Protein AF-A0AA42W8I4-F1 (afdb_monomer)

pLDDT: mean 89.73, std 11.87, range [56.81, 98.56]

Nearest PDB structures (foldseek):
  8z4g-assembly1_1  TM=4.473E-01  e=5.364E+00  Vibrio alginolyticus
  3nfg-assembly3_E  TM=3.066E-01  e=3.521E+00  Nakaseomyces glabratus
  6u2l-assembly1_A  TM=3.227E-01  e=6.822E+00  Homo sapiens

Foldseek 3Di:
DDDKDKDKDKDWPPVVQDWDWDPDPPDPDRDTHTDDGTDMDIDMDIGD

Structure (mmCIF, N/CA/C/O backbone):
data_AF-A0AA42W8I4-F1
#
_entry.id   AF-A0AA42W8I4-F1
#
loop_
_atom_site.group_PDB
_atom_site.id
_atom_site.type_symbol
_atom_site.label_atom_id
_atom_site.label_alt_id
_atom_site.label_comp_id
_atom_site.label_asym_id
_atom_site.label_entity_id
_atom_site.label_seq_id
_atom_site.pdbx_PDB_ins_code
_atom_site.Cartn_x
_atom_site.Cartn_y
_atom_site.Cartn_z
_atom_site.occupancy
_atom_site.B_iso_or_equiv
_atom_site.auth_seq_id
_atom_site.auth_comp_id
_atom_site.auth_asym_id
_atom_site.auth_atom_id
_atom_site.pdbx_PDB_model_num
ATOM 1 N N . MET A 1 1 ? -22.393 3.721 29.298 1.00 66.31 1 MET A N 1
ATOM 2 C CA . MET A 1 1 ? -21.209 3.263 28.536 1.00 66.31 1 MET A CA 1
ATOM 3 C C . MET A 1 1 ? -21.392 3.705 27.095 1.00 66.31 1 MET A C 1
ATOM 5 O O . MET A 1 1 ? -22.439 3.405 26.538 1.00 66.31 1 MET A O 1
ATOM 9 N N . ARG A 1 2 ? -20.456 4.467 26.521 1.00 71.94 2 ARG A N 1
ATOM 10 C CA . ARG A 1 2 ? -20.492 4.849 25.100 1.00 71.94 2 ARG A CA 1
ATOM 11 C C . ARG A 1 2 ? -19.665 3.810 24.338 1.00 71.94 2 ARG A C 1
ATOM 13 O O . ARG A 1 2 ? -18.549 3.528 24.759 1.00 71.94 2 ARG A O 1
ATOM 20 N N . SER A 1 3 ? -20.231 3.164 23.319 1.00 79.94 3 SER A N 1
ATOM 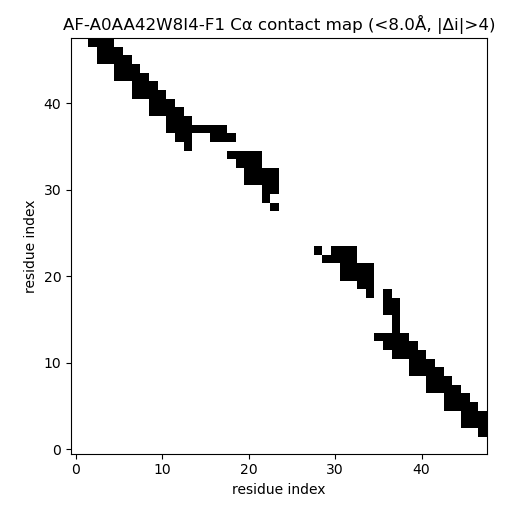21 C CA . SER A 1 3 ? -19.477 2.205 22.503 1.00 79.94 3 SER A CA 1
ATOM 22 C C . SER A 1 3 ? -18.569 2.964 21.538 1.00 79.94 3 SER A C 1
ATOM 24 O O . SER A 1 3 ? -19.048 3.877 20.864 1.00 79.94 3 SER A O 1
ATOM 26 N N . GLY A 1 4 ? -17.294 2.580 21.464 1.00 88.75 4 GLY A N 1
ATOM 27 C CA . GLY A 1 4 ? -16.377 3.083 20.443 1.00 88.75 4 GLY A CA 1
ATOM 28 C C . GLY A 1 4 ? -16.625 2.454 19.069 1.00 88.75 4 GLY A C 1
ATOM 29 O O . GLY A 1 4 ? -17.349 1.462 18.946 1.00 88.75 4 GLY A O 1
ATOM 30 N N . CYS A 1 5 ? -16.020 3.032 18.034 1.00 96.00 5 CYS A N 1
ATOM 31 C CA . CYS A 1 5 ? -16.120 2.570 16.647 1.00 96.00 5 CYS A CA 1
ATOM 32 C C . CYS A 1 5 ? -14.756 2.081 16.143 1.00 96.00 5 CYS A C 1
ATOM 34 O O . CYS A 1 5 ? -13.731 2.693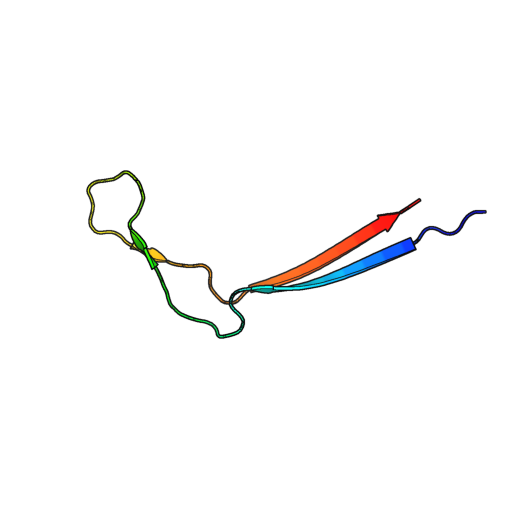 16.438 1.00 96.00 5 CYS A O 1
ATOM 36 N N . ILE A 1 6 ? -14.738 0.996 15.360 1.00 96.94 6 ILE A N 1
ATOM 37 C CA . ILE A 1 6 ? -13.540 0.514 14.660 1.00 96.94 6 ILE A CA 1
ATOM 38 C C . ILE A 1 6 ? -13.722 0.728 13.159 1.00 96.94 6 ILE A C 1
ATOM 40 O O . ILE A 1 6 ? -14.689 0.252 12.570 1.00 96.94 6 ILE A O 1
ATOM 44 N N . THR A 1 7 ? -12.744 1.371 12.526 1.00 97.81 7 THR A N 1
ATOM 45 C CA . THR A 1 7 ? -12.612 1.436 11.067 1.00 97.81 7 THR A CA 1
ATOM 46 C C . THR A 1 7 ? -11.454 0.556 10.613 1.00 97.81 7 THR A C 1
ATOM 48 O O . THR A 1 7 ? -10.317 0.764 11.036 1.00 97.81 7 THR A O 1
ATOM 51 N N . LEU A 1 8 ? -11.727 -0.392 9.716 1.00 98.19 8 LEU A N 1
ATOM 52 C CA . LEU A 1 8 ? -10.720 -1.223 9.052 1.00 98.19 8 LEU A CA 1
ATOM 53 C C . LEU A 1 8 ? -10.499 -0.736 7.619 1.00 98.19 8 LEU A C 1
ATOM 55 O O . LEU A 1 8 ? -11.457 -0.390 6.927 1.00 98.19 8 LEU A O 1
ATOM 59 N N . ARG A 1 9 ? -9.247 -0.732 7.154 1.00 98.50 9 ARG A N 1
ATOM 60 C CA . ARG A 1 9 ? -8.901 -0.395 5.766 1.00 98.50 9 ARG A CA 1
ATOM 61 C C . ARG A 1 9 ? -7.930 -1.414 5.200 1.00 98.50 9 ARG A C 1
ATOM 63 O O . ARG A 1 9 ? -6.937 -1.746 5.846 1.00 98.50 9 ARG A O 1
ATOM 70 N N . VAL A 1 10 ? -8.209 -1.847 3.977 1.00 98.38 10 VAL A N 1
ATOM 71 C CA . VAL A 1 10 ? -7.321 -2.681 3.166 1.00 98.38 10 VAL A CA 1
ATOM 72 C C . VAL A 1 10 ? -6.930 -1.886 1.929 1.00 98.38 10 VAL A C 1
ATOM 74 O O . VAL A 1 10 ? -7.795 -1.298 1.280 1.00 98.38 10 VAL A O 1
ATOM 77 N N . GLY A 1 11 ? -5.638 -1.859 1.617 1.00 98.44 11 GLY A N 1
ATOM 78 C CA . GLY A 1 11 ? -5.091 -1.201 0.435 1.00 98.44 11 GLY A CA 1
ATOM 79 C C . GLY A 1 11 ? -4.273 -2.172 -0.406 1.00 98.44 11 GLY A C 1
ATOM 80 O O . GLY A 1 11 ? -3.613 -3.063 0.130 1.00 98.44 11 GLY A O 1
ATOM 81 N N . VAL A 1 12 ? -4.313 -1.990 -1.726 1.00 98.56 12 VAL A N 1
ATOM 82 C CA . VAL A 1 12 ? -3.412 -2.668 -2.663 1.00 98.56 12 VAL A CA 1
ATOM 83 C C . VAL A 1 12 ? -2.696 -1.605 -3.480 1.00 98.56 12 VAL A C 1
ATOM 85 O O . VAL A 1 12 ? -3.321 -0.892 -4.266 1.00 98.56 12 VAL A O 1
ATOM 88 N N . ASP A 1 13 ? -1.384 -1.532 -3.315 1.00 98.38 13 ASP A N 1
ATOM 89 C CA . ASP A 1 13 ? -0.509 -0.663 -4.090 1.00 98.38 13 ASP A CA 1
ATOM 90 C C . ASP A 1 13 ? 0.074 -1.432 -5.275 1.00 98.38 13 ASP A C 1
ATOM 92 O O . ASP A 1 13 ? 0.355 -2.630 -5.184 1.00 98.38 13 ASP A O 1
ATOM 96 N N . ASN A 1 14 ? 0.254 -0.736 -6.403 1.00 98.12 14 ASN A N 1
ATOM 97 C CA . ASN A 1 14 ? 0.692 -1.329 -7.669 1.00 98.12 14 ASN A CA 1
ATOM 98 C C . ASN A 1 14 ? -0.193 -2.532 -8.087 1.00 98.12 14 ASN A C 1
ATOM 100 O O . ASN A 1 14 ? 0.267 -3.662 -8.257 1.00 98.12 14 ASN A O 1
ATOM 104 N N . VAL A 1 15 ? -1.497 -2.268 -8.264 1.00 98.25 15 VAL A N 1
ATOM 105 C CA . VAL A 1 15 ? -2.564 -3.265 -8.525 1.00 98.25 15 VAL A CA 1
ATOM 106 C C . VAL A 1 15 ? -2.298 -4.161 -9.739 1.00 98.25 15 VAL A C 1
ATOM 108 O O . VAL A 1 15 ? -2.797 -5.283 -9.793 1.00 98.25 15 VAL A O 1
ATOM 111 N N . PHE A 1 16 ? -1.496 -3.705 -10.702 1.00 98.00 16 PHE A N 1
ATOM 112 C CA . PHE A 1 16 ? -1.138 -4.472 -11.900 1.00 98.00 16 PHE A CA 1
ATOM 113 C C . PHE A 1 16 ? 0.285 -5.043 -11.863 1.00 98.00 16 PHE A C 1
ATOM 115 O O . PHE A 1 16 ? 0.735 -5.591 -12.860 1.00 98.00 16 PHE A O 1
ATOM 122 N N . ASP A 1 17 ? 0.984 -4.945 -10.727 1.00 97.12 17 ASP A N 1
ATOM 123 C CA . ASP A 1 17 ? 2.385 -5.365 -10.567 1.00 97.12 17 ASP A CA 1
ATOM 124 C C . ASP A 1 17 ? 3.319 -4.814 -11.663 1.00 97.12 17 ASP A C 1
ATOM 126 O O . ASP A 1 17 ? 4.208 -5.491 -12.185 1.00 97.12 17 ASP A O 1
ATOM 130 N N . LYS A 1 18 ? 3.109 -3.549 -12.041 1.00 98.00 18 LYS 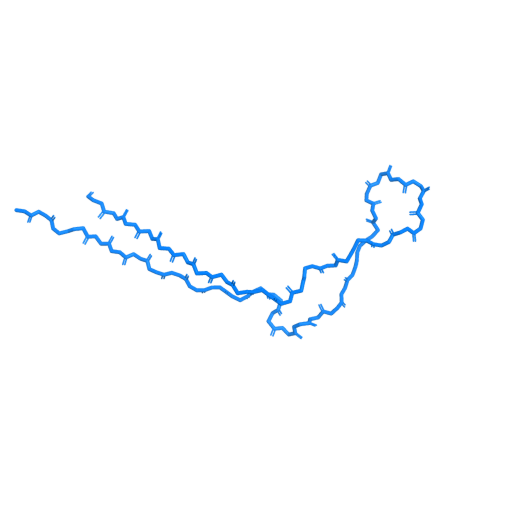A N 1
ATOM 131 C CA . LYS A 1 18 ? 3.937 -2.874 -13.035 1.00 98.00 18 LYS A CA 1
ATOM 132 C C . LYS A 1 18 ? 5.374 -2.815 -12.530 1.00 98.00 18 LYS A C 1
ATOM 134 O O . LYS A 1 18 ? 5.635 -2.377 -11.410 1.00 98.00 18 LYS A O 1
ATOM 139 N N . ARG A 1 19 ? 6.311 -3.185 -13.398 1.00 96.62 19 ARG A N 1
ATOM 140 C CA . ARG A 1 19 ? 7.746 -3.014 -13.171 1.00 96.62 19 ARG A CA 1
ATOM 141 C C . ARG A 1 19 ? 8.171 -1.645 -13.687 1.00 96.62 19 ARG A C 1
ATOM 143 O O . ARG A 1 19 ? 7.881 -1.287 -14.826 1.00 96.62 19 ARG A O 1
ATOM 150 N N . TYR A 1 20 ? 8.798 -0.863 -12.821 1.00 94.50 20 TYR A N 1
ATOM 151 C CA . TYR A 1 20 ? 9.275 0.481 -13.120 1.00 94.50 20 TYR A CA 1
ATOM 152 C C . TYR A 1 20 ? 10.479 0.804 -12.238 1.00 94.50 20 TYR A C 1
ATOM 154 O O . TYR A 1 20 ? 10.751 0.109 -11.257 1.00 94.50 20 TYR A O 1
ATOM 162 N N . TRP A 1 21 ? 11.200 1.853 -12.604 1.00 93.00 21 TRP A N 1
ATOM 163 C CA . TRP A 1 21 ? 12.366 2.331 -11.882 1.00 93.00 21 TRP A CA 1
ATOM 164 C C . TRP A 1 21 ? 12.499 3.841 -12.051 1.00 93.00 21 TRP A C 1
ATOM 166 O O . TRP A 1 21 ? 11.921 4.431 -12.967 1.00 93.00 21 TRP A O 1
ATOM 176 N N . ALA A 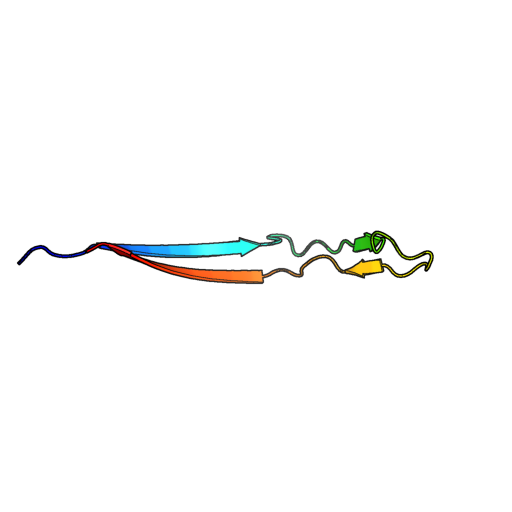1 22 ? 13.282 4.456 -11.178 1.00 87.88 22 ALA A N 1
ATOM 177 C CA . ALA A 1 22 ? 13.700 5.843 -11.310 1.00 87.88 22 ALA A CA 1
ATOM 178 C C . ALA A 1 22 ? 15.205 5.942 -11.062 1.00 87.88 22 ALA A C 1
ATOM 180 O O . ALA A 1 22 ? 15.769 5.153 -10.303 1.00 87.88 22 ALA A O 1
ATOM 181 N N . SER A 1 23 ? 15.866 6.906 -11.698 1.00 85.50 23 SER A N 1
ATOM 182 C CA . SER A 1 23 ? 17.270 7.198 -11.403 1.00 85.50 23 SER A CA 1
ATOM 183 C C . SER A 1 23 ? 17.424 7.610 -9.938 1.00 85.50 23 SER A C 1
ATOM 185 O O . SER A 1 23 ? 16.565 8.310 -9.396 1.00 85.50 23 SER A O 1
ATOM 187 N N . ALA A 1 24 ? 18.517 7.200 -9.292 1.00 80.25 24 ALA A N 1
ATOM 188 C CA . ALA A 1 24 ? 18.825 7.676 -7.949 1.00 80.25 24 ALA A CA 1
ATOM 189 C C . ALA A 1 24 ? 19.046 9.198 -7.974 1.00 80.25 24 ALA A C 1
ATOM 191 O O . ALA A 1 24 ? 19.937 9.700 -8.659 1.00 80.25 24 ALA A O 1
ATOM 192 N N . ALA A 1 25 ? 18.205 9.950 -7.259 1.00 69.31 25 ALA A N 1
ATOM 193 C CA . ALA A 1 25 ? 18.329 11.399 -7.196 1.00 69.31 25 ALA A CA 1
ATOM 194 C C . ALA A 1 25 ? 19.636 11.777 -6.478 1.00 69.31 25 ALA A C 1
ATOM 196 O O . ALA A 1 25 ? 19.803 11.482 -5.297 1.00 69.31 25 ALA A O 1
ATOM 197 N N . GLY A 1 26 ? 20.554 12.437 -7.190 1.00 64.25 26 GLY A N 1
ATOM 198 C CA . GLY A 1 26 ? 21.698 13.128 -6.585 1.00 64.25 26 GLY A CA 1
ATOM 199 C C . GLY A 1 26 ? 23.049 12.407 -6.591 1.00 64.25 26 GLY A C 1
ATOM 200 O O . GLY A 1 26 ? 24.003 12.970 -6.064 1.00 64.25 26 GLY A O 1
ATOM 201 N N . VAL A 1 27 ? 23.191 11.229 -7.207 1.00 56.81 27 VAL A N 1
ATOM 202 C CA . VAL A 1 27 ? 24.510 10.590 -7.373 1.00 56.81 27 VAL A CA 1
ATOM 203 C C . VAL A 1 27 ? 24.765 10.357 -8.854 1.00 56.81 27 VAL A C 1
ATOM 205 O O . VAL A 1 27 ? 23.973 9.706 -9.530 1.00 56.81 27 VAL A O 1
ATOM 208 N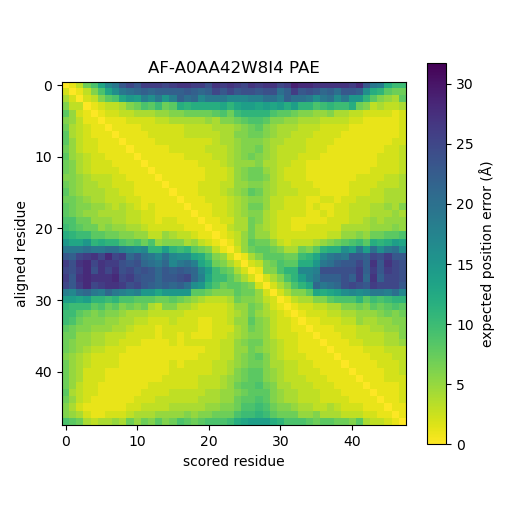 N . SER A 1 28 ? 25.869 10.897 -9.374 1.00 62.66 28 SER A N 1
ATOM 209 C CA . SER A 1 28 ? 26.357 10.598 -10.721 1.00 62.66 28 SER A CA 1
ATOM 210 C C . SER A 1 28 ? 26.795 9.131 -10.782 1.00 62.66 28 SER A C 1
ATOM 212 O O . SER A 1 28 ? 27.960 8.795 -10.585 1.00 62.66 28 SER A O 1
ATOM 214 N N . GLY A 1 29 ? 25.844 8.233 -10.987 1.00 65.75 29 GLY A N 1
ATOM 215 C CA . GLY A 1 29 ? 26.083 6.805 -11.110 1.00 65.75 29 GLY A CA 1
ATOM 216 C C . GLY A 1 29 ? 24.838 6.164 -11.692 1.00 65.75 29 GLY A C 1
ATOM 217 O O . GLY A 1 29 ? 23.745 6.388 -11.185 1.00 65.75 29 GLY A O 1
ATOM 218 N N . GLY A 1 30 ? 24.995 5.410 -12.781 1.00 73.44 30 GLY A N 1
ATOM 219 C CA . GLY A 1 30 ? 23.915 4.839 -13.598 1.00 73.44 30 GLY A CA 1
ATOM 220 C C . GLY A 1 30 ? 23.087 3.732 -12.935 1.00 73.44 30 GLY A C 1
ATOM 221 O O . GLY A 1 30 ? 22.673 2.797 -13.614 1.00 73.44 30 GL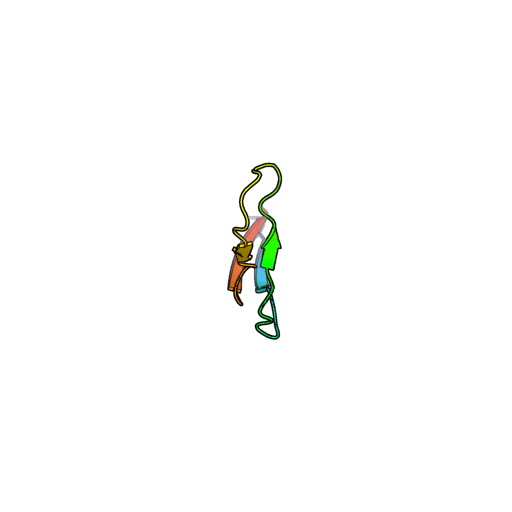Y A O 1
ATOM 222 N N . TRP A 1 31 ? 22.863 3.804 -11.624 1.00 77.06 31 TRP A N 1
ATOM 223 C CA . TRP A 1 31 ? 22.043 2.856 -10.882 1.00 77.06 31 TRP A CA 1
ATOM 224 C C . TRP A 1 31 ? 20.583 3.303 -10.861 1.00 77.06 31 TRP A C 1
ATOM 226 O O . TRP A 1 31 ? 20.259 4.488 -10.740 1.00 77.06 31 TRP A O 1
ATOM 236 N N . LEU A 1 32 ? 19.695 2.320 -10.975 1.00 86.00 32 LEU A N 1
ATOM 237 C CA . LEU A 1 32 ? 18.255 2.515 -10.993 1.00 86.00 32 LEU A CA 1
ATOM 238 C C . LEU A 1 32 ? 17.674 2.052 -9.658 1.00 86.00 32 LEU A C 1
ATOM 240 O O . LEU A 1 32 ? 17.915 0.924 -9.228 1.00 86.00 32 LEU A O 1
ATOM 244 N N . ASN A 1 33 ? 16.877 2.908 -9.027 1.00 89.19 33 ASN A N 1
ATOM 245 C CA . ASN A 1 33 ? 16.070 2.526 -7.881 1.00 89.19 33 ASN A CA 1
ATOM 246 C C . ASN A 1 33 ? 14.820 1.821 -8.389 1.00 89.19 33 ASN A C 1
ATOM 248 O O . ASN A 1 33 ? 14.016 2.399 -9.128 1.00 89.19 33 ASN A O 1
ATOM 252 N N . MET A 1 34 ? 14.663 0.568 -7.984 1.00 92.75 34 MET A N 1
ATOM 253 C CA . MET A 1 34 ? 13.475 -0.204 -8.308 1.00 92.75 34 MET A CA 1
ATOM 254 C C . MET A 1 34 ? 12.238 0.414 -7.657 1.00 92.75 34 MET 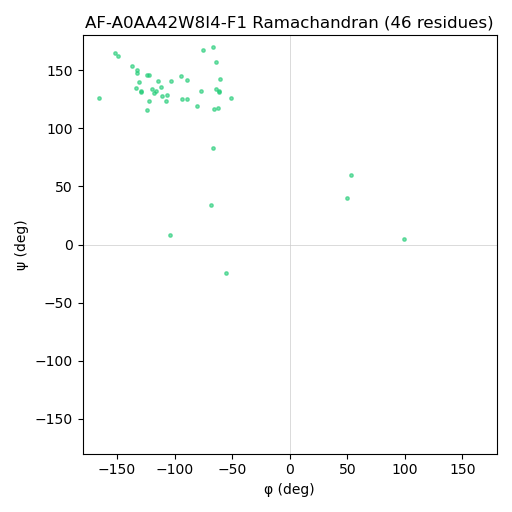A C 1
ATOM 256 O O . MET A 1 34 ? 12.246 0.765 -6.477 1.00 92.75 34 MET A O 1
ATOM 260 N N . GLY A 1 35 ? 11.172 0.538 -8.447 1.00 93.50 35 GLY A N 1
ATOM 261 C CA . GLY A 1 35 ? 9.854 0.921 -7.962 1.00 93.50 35 GLY A CA 1
ATOM 262 C C . GLY A 1 35 ? 9.277 -0.120 -7.002 1.00 93.50 35 GLY A C 1
ATOM 263 O O . GLY A 1 35 ? 9.663 -1.291 -7.037 1.0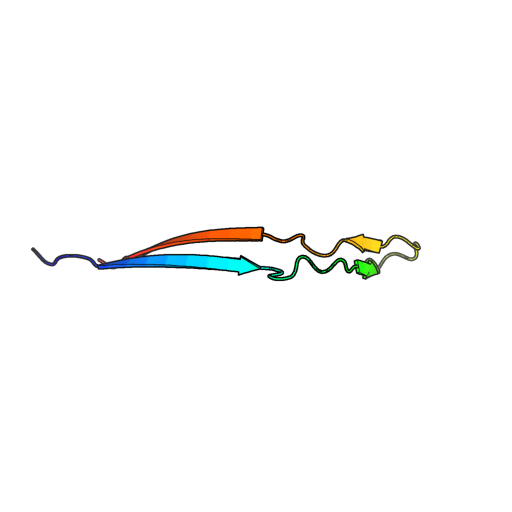0 93.50 35 GLY A O 1
ATOM 264 N N . SER A 1 36 ? 8.339 0.306 -6.153 1.00 96.38 36 SER A N 1
ATOM 265 C CA . SER A 1 36 ? 7.721 -0.585 -5.170 1.00 96.38 36 SER A CA 1
ATOM 266 C C . SER A 1 36 ? 6.991 -1.743 -5.871 1.00 96.38 36 SER A C 1
ATOM 268 O O . SER A 1 36 ? 6.222 -1.502 -6.816 1.00 96.38 36 SER A O 1
ATOM 270 N N . PRO A 1 37 ? 7.207 -3.001 -5.443 1.00 97.38 37 PRO A N 1
ATOM 271 C CA . PRO A 1 37 ? 6.439 -4.130 -5.957 1.00 97.38 37 PRO A CA 1
ATOM 272 C C . PRO A 1 37 ? 4.966 -4.025 -5.529 1.00 97.38 37 PRO A C 1
ATOM 274 O O . PRO A 1 37 ? 4.616 -3.217 -4.660 1.00 97.38 37 PRO A O 1
ATOM 277 N N . ARG A 1 38 ? 4.092 -4.870 -6.100 1.00 98.38 38 ARG A N 1
ATOM 278 C CA . ARG A 1 38 ? 2.732 -5.028 -5.563 1.00 98.38 38 ARG A CA 1
ATOM 279 C C . ARG A 1 38 ? 2.795 -5.292 -4.062 1.00 98.38 38 ARG A C 1
ATOM 281 O O . ARG A 1 38 ? 3.450 -6.234 -3.622 1.00 98.38 38 ARG A O 1
ATOM 288 N N . SER A 1 39 ? 2.080 -4.473 -3.305 1.00 98.31 39 SER A N 1
ATOM 289 C CA . SER A 1 39 ? 2.054 -4.543 -1.847 1.00 98.31 39 SER A CA 1
ATOM 290 C C . SER A 1 39 ? 0.616 -4.479 -1.350 1.00 98.31 39 SER A C 1
ATOM 292 O O . SER A 1 39 ? -0.238 -3.851 -1.974 1.00 98.31 39 SER A O 1
ATOM 294 N N . VAL A 1 40 ? 0.345 -5.154 -0.235 1.00 98.50 40 VAL A N 1
AT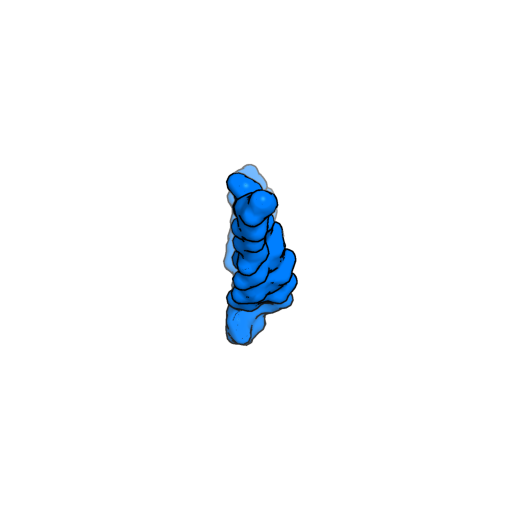OM 295 C CA . VAL A 1 40 ? -0.965 -5.162 0.423 1.00 98.50 40 VAL A CA 1
ATOM 296 C C . VAL A 1 40 ? -0.795 -4.602 1.826 1.00 98.50 40 VAL A C 1
ATOM 298 O O . VAL A 1 40 ? 0.130 -4.993 2.536 1.00 98.50 40 VAL A O 1
ATOM 301 N N . SER A 1 41 ? -1.687 -3.701 2.226 1.00 98.44 41 SER A N 1
ATOM 302 C CA . SER A 1 41 ? -1.707 -3.117 3.565 1.00 98.44 41 SER A CA 1
ATOM 303 C C . SER A 1 41 ? -3.047 -3.363 4.253 1.00 98.44 41 SER A C 1
ATOM 305 O O . SER A 1 41 ? -4.102 -3.382 3.617 1.00 98.44 41 SER A O 1
ATOM 307 N N . LEU A 1 42 ? -2.997 -3.551 5.571 1.00 98.31 42 LEU A N 1
ATOM 308 C CA . LEU A 1 42 ? -4.157 -3.641 6.453 1.00 98.31 42 LEU A CA 1
ATOM 309 C C . LEU A 1 42 ? -3.939 -2.673 7.615 1.00 98.31 42 LEU A C 1
ATOM 311 O O . LEU A 1 42 ? -2.880 -2.682 8.240 1.00 98.31 42 LEU A O 1
ATOM 315 N N . SER A 1 43 ? -4.940 -1.850 7.912 1.00 98.31 43 SER A N 1
ATOM 316 C CA . SER A 1 43 ? -4.911 -0.935 9.054 1.00 98.31 43 SER A CA 1
ATOM 317 C C . SER A 1 43 ? -6.241 -0.917 9.796 1.00 98.31 43 SER A C 1
ATOM 319 O O . SER A 1 43 ? -7.299 -1.189 9.222 1.00 98.31 43 SER A O 1
ATOM 321 N N . ALA A 1 44 ? -6.170 -0.585 11.082 1.00 97.69 44 ALA A N 1
ATOM 322 C CA . ALA A 1 44 ? -7.311 -0.431 11.968 1.00 97.69 44 ALA A CA 1
ATOM 323 C C . ALA A 1 44 ? -7.195 0.896 12.721 1.00 97.69 44 ALA A C 1
ATOM 325 O O . ALA A 1 44 ? -6.108 1.273 13.158 1.00 97.69 44 ALA A O 1
ATOM 326 N N . GLN A 1 45 ? -8.315 1.590 12.885 1.00 97.88 45 GLN A N 1
ATOM 327 C CA . GLN A 1 45 ? -8.422 2.806 13.682 1.00 97.88 45 GLN A CA 1
ATOM 328 C C . GLN A 1 45 ? -9.595 2.661 14.644 1.00 97.88 45 GLN A C 1
ATOM 330 O O . GLN A 1 45 ? -10.683 2.271 14.226 1.00 97.88 45 GLN A O 1
ATOM 335 N N . TYR A 1 46 ? -9.365 2.980 15.914 1.00 96.44 46 TYR A N 1
ATOM 336 C CA . TYR A 1 46 ? -10.385 2.964 16.955 1.00 96.44 46 TYR A CA 1
ATOM 337 C C . TYR A 1 46 ? -10.685 4.387 17.426 1.00 96.44 46 TYR A C 1
ATOM 339 O O . TYR A 1 46 ? -9.758 5.167 17.647 1.00 96.44 46 TYR A O 1
ATOM 347 N N . GLU A 1 47 ? -11.966 4.703 17.581 1.00 93.75 47 GLU A N 1
ATOM 348 C CA . GLU A 1 47 ? -12.463 5.983 18.087 1.00 93.75 47 GLU A CA 1
ATOM 349 C C . GLU A 1 47 ? -13.246 5.756 19.385 1.00 93.75 47 GLU A C 1
ATOM 351 O O . GLU A 1 47 ? -14.101 4.865 19.444 1.00 93.75 47 GLU A O 1
ATOM 356 N N . PHE A 1 48 ? -12.908 6.535 20.416 1.00 90.94 48 PHE A N 1
ATOM 357 C CA . PHE A 1 48 ? -13.363 6.390 21.802 1.00 90.94 48 PHE A CA 1
ATOM 358 C C . PHE A 1 48 ? -14.271 7.538 22.254 1.00 90.94 48 PHE A C 1
ATOM 360 O O . PHE A 1 48 ? -13.999 8.700 21.881 1.00 90.94 48 PHE A O 1
#

Radius of gyration: 18.8 Å; Cα contacts (8 Å, |Δi|>4): 66; chains: 1; bounding box: 48×18×42 Å

InterPro domains:
  IPR036942 TonB-dependent receptor-like, beta-barrel domain superfamily [G3DSA:2.40.170.20] (2-48)
  IPR039426 TonB-dependent receptor-like [PS52016] (1-48)

Mean predicted aligned error: 6.39 Å

Solvent-accessible surface area (backbone atoms only — not comparable to full-atom values): 3266 Å² total; per-residue (Å²): 136,84,84,62,51,78,49,77,50,77,48,69,45,50,86,81,55,65,87,55,65,45,70,52,87,89,54,103,58,99,53,68,42,72,49,74,64,60,43,77,48,78,51,76,47,78,47,126

Sequence (48 aa):
MRSGCITLRVGVDNVFDKRYWASAAGVSGGWLNMGSPRSVSLSAQYEF

Organism: NCBI:txid470868

Secondary structure (DSSP, 8-state):
-PPPEEEEEEEEESTT----EEEPTT-SS--EEEPPPPEEEEEEEEE-